Protein AF-A0A2Z2KBT7-F1 (afdb_monomer_lite)

Sequence (99 aa):
MDATEYLEFALAYAKAHQHLVEKEYAAVLETAVQLKNWTERTPLPATGASYTHKEAARLLGVTPEVLRNWERNGLIGIPRGHNQSRIYGDEEITRLRII

pLDDT: mean 89.52, std 7.86, range [63.59, 97.31]

Organism: NCBI:txid414771

Structure (mmCIF, N/CA/C/O backbone):
data_AF-A0A2Z2KBT7-F1
#
_entry.id   AF-A0A2Z2KBT7-F1
#
loop_
_atom_site.group_PDB
_atom_site.id
_atom_site.type_symbol
_atom_site.label_atom_id
_atom_site.label_alt_id
_atom_site.label_comp_id
_atom_site.label_asym_id
_atom_site.label_entity_id
_atom_site.label_seq_id
_atom_site.pdbx_PDB_ins_code
_atom_site.Cartn_x
_atom_site.Cartn_y
_atom_site.Cartn_z
_atom_site.occupancy
_atom_site.B_iso_or_equiv
_atom_site.auth_seq_id
_atom_site.auth_comp_id
_atom_site.auth_asym_id
_atom_site.auth_atom_id
_atom_site.pdbx_PDB_model_num
ATOM 1 N N . MET A 1 1 ? 27.149 7.410 -39.237 1.00 63.59 1 MET A N 1
ATOM 2 C CA . MET A 1 1 ? 25.858 7.053 -38.641 1.00 63.59 1 MET A CA 1
ATOM 3 C C . MET A 1 1 ? 24.845 8.051 -39.143 1.00 63.59 1 MET A C 1
ATOM 5 O O . MET A 1 1 ? 25.005 9.237 -38.864 1.00 63.59 1 MET A O 1
ATOM 9 N N . ASP A 1 2 ? 23.926 7.612 -39.996 1.00 88.12 2 ASP A N 1
ATOM 10 C CA . ASP A 1 2 ? 22.873 8.491 -40.504 1.00 88.12 2 ASP A CA 1
ATOM 11 C C . ASP A 1 2 ? 21.688 8.562 -39.521 1.00 88.12 2 ASP A C 1
ATOM 13 O O . ASP A 1 2 ? 21.667 7.891 -38.486 1.00 88.12 2 ASP A O 1
ATOM 17 N N . ALA A 1 3 ? 20.721 9.432 -39.812 1.00 83.25 3 ALA A N 1
ATOM 18 C CA . ALA A 1 3 ? 19.569 9.656 -38.940 1.00 83.25 3 ALA A CA 1
ATOM 19 C C . ALA A 1 3 ? 18.688 8.403 -38.767 1.00 83.25 3 ALA A C 1
ATOM 21 O O . ALA A 1 3 ? 18.029 8.259 -37.737 1.00 83.25 3 ALA A O 1
ATOM 22 N N . THR A 1 4 ? 18.689 7.501 -39.749 1.00 87.94 4 THR A N 1
ATOM 23 C CA . THR A 1 4 ? 17.922 6.252 -39.725 1.00 87.94 4 THR A CA 1
ATOM 24 C C . THR A 1 4 ? 18.574 5.265 -38.767 1.00 87.94 4 THR A C 1
ATOM 26 O O . THR A 1 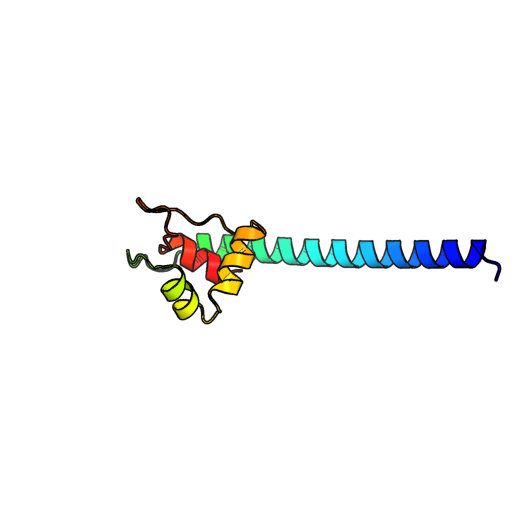4 ? 17.913 4.736 -37.879 1.00 87.94 4 THR A O 1
ATOM 29 N N . GLU A 1 5 ? 19.892 5.108 -38.875 1.00 88.50 5 GLU A N 1
ATOM 30 C CA . GLU A 1 5 ? 20.689 4.236 -38.013 1.00 88.50 5 GLU A CA 1
ATOM 31 C C . GLU A 1 5 ? 20.602 4.683 -36.538 1.00 88.50 5 GLU A C 1
ATOM 33 O O . GLU A 1 5 ? 20.419 3.866 -35.635 1.00 88.50 5 GLU A O 1
ATOM 38 N N . TYR A 1 6 ? 20.616 5.998 -36.278 1.00 90.56 6 TYR A N 1
ATOM 39 C CA . TYR A 1 6 ? 20.407 6.545 -34.931 1.00 90.56 6 TYR A CA 1
ATOM 40 C C . TYR A 1 6 ? 19.007 6.238 -34.369 1.00 90.56 6 TYR A C 1
ATOM 42 O O . TYR A 1 6 ? 18.872 5.877 -33.196 1.00 90.56 6 TYR A O 1
ATOM 50 N N . LEU A 1 7 ? 17.960 6.365 -35.193 1.00 91.06 7 LEU A N 1
ATOM 51 C CA . LEU A 1 7 ? 16.584 6.073 -34.787 1.00 91.06 7 LEU A CA 1
ATOM 52 C C . LEU A 1 7 ? 16.386 4.581 -34.483 1.00 91.06 7 LEU A C 1
ATOM 54 O O . LEU A 1 7 ? 15.718 4.238 -33.506 1.00 91.06 7 LEU A O 1
ATOM 58 N N . GLU A 1 8 ? 16.989 3.700 -35.280 1.00 93.81 8 GLU A N 1
ATOM 59 C CA . GLU A 1 8 ? 16.950 2.253 -35.058 1.00 93.81 8 GLU A CA 1
ATOM 60 C C . GLU A 1 8 ? 17.622 1.863 -33.740 1.00 93.81 8 GLU A C 1
ATOM 62 O O . GLU A 1 8 ? 17.034 1.114 -32.952 1.00 93.81 8 GLU A O 1
ATOM 67 N N . PHE A 1 9 ? 18.798 2.427 -33.441 1.00 94.19 9 PHE A N 1
ATOM 68 C CA . PHE A 1 9 ? 19.461 2.208 -32.156 1.00 94.19 9 PHE A CA 1
ATOM 69 C C . PHE A 1 9 ? 18.627 2.726 -30.984 1.00 94.19 9 PHE A C 1
ATOM 71 O O . PHE A 1 9 ? 18.418 1.995 -30.015 1.00 94.19 9 PHE A O 1
ATOM 78 N N . ALA A 1 10 ? 18.105 3.952 -31.065 1.00 93.62 10 ALA A N 1
ATOM 79 C CA . ALA A 1 10 ? 17.273 4.522 -30.007 1.00 93.62 10 ALA A CA 1
ATOM 80 C C . ALA A 1 10 ? 16.022 3.665 -29.737 1.00 93.62 10 ALA A C 1
ATOM 82 O O . ALA A 1 10 ? 15.685 3.402 -28.580 1.00 93.62 10 ALA A O 1
ATOM 83 N N . LEU A 1 11 ? 15.372 3.166 -30.794 1.00 95.81 11 LEU A N 1
ATOM 84 C CA . LEU A 1 11 ? 14.224 2.269 -30.677 1.00 95.81 11 LEU A CA 1
ATOM 85 C C . LEU A 1 11 ? 14.609 0.918 -30.059 1.00 95.81 11 LEU A C 1
ATOM 87 O O . LEU A 1 11 ? 13.869 0.396 -29.223 1.00 95.81 11 LEU A O 1
ATOM 91 N N . ALA A 1 12 ? 15.753 0.347 -30.445 1.00 96.25 12 ALA A N 1
ATOM 92 C CA . ALA A 1 12 ? 16.254 -0.900 -29.873 1.00 96.25 12 ALA A CA 1
ATOM 93 C C . ALA A 1 12 ? 16.555 -0.754 -28.372 1.00 96.25 12 ALA A C 1
ATOM 95 O O . ALA A 1 12 ? 16.124 -1.592 -27.577 1.00 96.25 12 ALA A O 1
ATOM 96 N N . TYR A 1 13 ? 17.209 0.340 -27.967 1.00 94.94 13 TYR A N 1
ATOM 97 C CA . TYR A 1 13 ? 17.465 0.651 -26.559 1.00 94.94 13 TYR A CA 1
ATOM 98 C C . TYR A 1 13 ? 16.173 0.844 -25.761 1.00 94.94 13 TYR A C 1
ATOM 100 O O . TYR A 1 13 ? 16.038 0.277 -24.677 1.00 94.94 13 TYR A O 1
ATOM 108 N N . ALA A 1 14 ? 15.204 1.589 -26.300 1.00 96.25 14 ALA A N 1
ATOM 109 C CA . ALA A 1 14 ? 13.918 1.802 -25.639 1.00 96.25 14 ALA A CA 1
ATOM 110 C C . ALA A 1 14 ? 13.165 0.479 -25.417 1.00 96.25 14 ALA A C 1
ATOM 112 O O . ALA A 1 14 ? 12.667 0.233 -24.320 1.00 96.25 14 ALA A O 1
ATOM 113 N N . LYS A 1 15 ? 13.146 -0.406 -26.423 1.00 97.31 15 LYS A N 1
ATOM 114 C CA . LYS A 1 15 ? 12.535 -1.742 -26.313 1.00 97.31 15 LYS A CA 1
ATOM 115 C C . LYS A 1 15 ? 13.242 -2.621 -25.283 1.00 97.31 15 LYS A C 1
ATOM 117 O O . LYS A 1 15 ? 12.577 -3.288 -24.496 1.00 97.31 15 LYS A O 1
ATOM 122 N N . ALA A 1 16 ? 14.575 -2.611 -25.261 1.00 96.19 16 ALA A N 1
ATOM 123 C CA . ALA A 1 16 ? 15.345 -3.367 -24.277 1.00 96.19 16 ALA A CA 1
ATOM 124 C C . ALA A 1 16 ? 15.075 -2.874 -22.845 1.00 96.19 16 ALA A C 1
ATOM 126 O O . ALA A 1 16 ? 14.873 -3.683 -21.941 1.00 96.19 16 ALA A O 1
ATOM 127 N N . HIS A 1 17 ? 15.008 -1.554 -22.649 1.00 94.50 17 HIS A N 1
ATOM 128 C CA . HIS A 1 17 ? 14.668 -0.963 -21.358 1.00 94.50 17 HIS A CA 1
ATOM 129 C C . HIS A 1 17 ? 13.230 -1.287 -20.936 1.00 94.50 17 HIS A C 1
ATOM 131 O O . HIS A 1 17 ? 12.998 -1.658 -19.789 1.00 94.50 17 HIS A O 1
ATOM 137 N N . GLN A 1 18 ? 12.262 -1.197 -21.854 1.00 96.44 18 GLN A N 1
ATOM 138 C CA . GLN A 1 18 ? 10.880 -1.596 -21.582 1.00 96.44 18 GLN A CA 1
ATOM 139 C C . GLN A 1 18 ? 10.814 -3.050 -21.104 1.00 96.44 18 GLN A C 1
ATOM 141 O O . GLN A 1 18 ? 10.197 -3.327 -20.080 1.00 96.44 18 GLN A O 1
ATOM 146 N N . HIS A 1 19 ? 11.500 -3.962 -21.795 1.00 95.12 19 HIS A N 1
ATOM 147 C CA . HIS A 1 19 ? 11.521 -5.371 -21.418 1.00 95.12 19 HIS A CA 1
ATOM 148 C C . HIS A 1 19 ? 12.129 -5.605 -20.024 1.00 95.12 19 HIS A C 1
ATOM 150 O O . HIS A 1 19 ? 11.643 -6.442 -19.264 1.00 95.12 19 HIS A O 1
ATOM 156 N N . LEU A 1 20 ? 13.173 -4.849 -19.662 1.00 94.94 20 LEU A N 1
ATOM 157 C CA . LEU A 1 20 ? 13.760 -4.903 -18.322 1.00 94.94 20 LEU A CA 1
ATOM 158 C C . LEU A 1 20 ? 12.742 -4.487 -17.251 1.00 94.94 20 LEU A C 1
ATOM 160 O O . LEU A 1 20 ? 12.543 -5.222 -16.285 1.00 94.94 20 LEU A O 1
ATOM 164 N N . VAL A 1 21 ? 12.057 -3.359 -17.459 1.00 95.38 21 VAL A N 1
ATOM 165 C CA . VAL A 1 21 ? 11.026 -2.855 -16.538 1.00 95.38 21 VAL A CA 1
ATOM 166 C C . VAL A 1 21 ? 9.869 -3.846 -16.404 1.00 95.38 21 VAL A C 1
ATOM 168 O O . VAL A 1 21 ? 9.416 -4.114 -15.295 1.00 95.38 21 VAL A O 1
ATOM 171 N N . GLU A 1 22 ? 9.409 -4.434 -17.510 1.00 95.31 22 GLU A N 1
ATOM 172 C CA . GLU A 1 22 ? 8.351 -5.453 -17.501 1.00 95.31 22 GLU A CA 1
ATOM 173 C C . GLU A 1 22 ? 8.754 -6.686 -16.681 1.00 95.31 22 GLU A C 1
ATOM 175 O O . GLU A 1 22 ? 7.953 -7.205 -15.899 1.00 95.31 22 GLU A O 1
ATOM 180 N N . LYS A 1 23 ? 10.009 -7.132 -16.809 1.00 94.62 23 LYS A N 1
ATOM 181 C CA . LYS A 1 23 ? 10.540 -8.268 -16.050 1.00 94.62 23 LYS A CA 1
ATOM 182 C C . LYS A 1 23 ? 10.631 -7.969 -14.553 1.00 94.62 23 LYS A C 1
ATOM 184 O O . LYS A 1 23 ? 10.232 -8.802 -13.741 1.00 94.62 23 LYS A O 1
ATOM 189 N N . GLU A 1 24 ? 11.153 -6.802 -14.184 1.00 91.62 24 GLU A N 1
ATOM 190 C CA . GLU A 1 24 ? 11.228 -6.372 -12.784 1.00 91.62 24 GLU A CA 1
ATOM 191 C C . GLU A 1 24 ? 9.831 -6.249 -12.172 1.00 91.62 24 GLU A C 1
ATOM 193 O O . GLU A 1 24 ? 9.584 -6.754 -11.077 1.00 91.62 24 GLU A O 1
ATOM 198 N N . TYR A 1 25 ? 8.890 -5.662 -12.914 1.00 88.31 25 TYR A N 1
ATOM 199 C CA . TYR A 1 25 ? 7.503 -5.532 -12.484 1.00 88.31 25 TYR A CA 1
ATOM 200 C C . TYR A 1 25 ? 6.843 -6.896 -12.242 1.00 88.31 25 TYR A C 1
ATOM 202 O O . TYR A 1 25 ? 6.195 -7.093 -11.213 1.00 88.31 25 TYR A O 1
ATOM 210 N N . ALA A 1 26 ? 7.059 -7.865 -13.136 1.00 89.75 26 ALA A N 1
ATOM 211 C CA . ALA A 1 26 ? 6.556 -9.225 -12.964 1.00 89.75 26 ALA A CA 1
ATOM 212 C C . ALA A 1 26 ? 7.118 -9.903 -11.699 1.00 89.75 26 ALA A C 1
ATOM 214 O O . ALA A 1 26 ? 6.356 -10.500 -10.937 1.00 89.75 26 ALA A O 1
ATOM 215 N N . ALA A 1 27 ? 8.421 -9.764 -11.431 1.00 86.62 27 ALA A N 1
ATOM 216 C CA . ALA A 1 27 ? 9.057 -10.333 -10.240 1.00 86.62 27 ALA A CA 1
ATOM 217 C C . ALA A 1 27 ? 8.547 -9.694 -8.933 1.00 86.62 27 ALA A C 1
ATOM 219 O O . ALA A 1 27 ? 8.329 -10.385 -7.931 1.00 86.62 27 ALA A O 1
ATOM 220 N N . VAL A 1 28 ? 8.310 -8.378 -8.941 1.00 86.62 28 VAL A N 1
ATOM 221 C CA . VAL A 1 28 ? 7.719 -7.660 -7.801 1.00 86.62 28 VAL A CA 1
ATOM 222 C C . VAL A 1 28 ? 6.290 -8.134 -7.546 1.00 86.62 28 VAL A C 1
ATOM 224 O O . VAL A 1 28 ? 5.939 -8.407 -6.399 1.00 86.62 28 VAL A O 1
ATOM 227 N N . LEU A 1 29 ? 5.476 -8.288 -8.596 1.00 85.25 29 LEU A N 1
ATOM 228 C CA . LEU A 1 29 ? 4.110 -8.797 -8.468 1.00 85.25 29 LEU A CA 1
ATOM 229 C C . LEU A 1 29 ? 4.073 -10.218 -7.903 1.00 85.25 29 LEU A C 1
ATOM 231 O O . LEU A 1 29 ? 3.285 -10.488 -6.998 1.00 85.25 29 LEU A O 1
ATOM 235 N N . GLU A 1 30 ? 4.932 -11.113 -8.392 1.00 86.38 30 GLU A N 1
ATOM 236 C CA . GLU A 1 30 ? 5.042 -12.471 -7.857 1.00 86.38 30 GLU A CA 1
ATOM 237 C C . GLU A 1 30 ? 5.366 -12.451 -6.356 1.00 86.38 30 GLU A C 1
ATOM 239 O O . GLU A 1 30 ? 4.678 -13.090 -5.556 1.00 86.38 30 GLU A O 1
ATOM 244 N N . THR A 1 31 ? 6.359 -11.653 -5.960 1.00 84.81 31 THR A N 1
ATOM 245 C CA . THR A 1 31 ? 6.768 -11.506 -4.556 1.00 84.81 31 THR A CA 1
ATOM 246 C C . THR A 1 31 ? 5.632 -10.952 -3.692 1.00 84.81 31 THR A C 1
ATOM 248 O O . THR A 1 31 ? 5.352 -11.480 -2.614 1.00 84.81 31 THR A O 1
ATOM 251 N N . ALA A 1 32 ? 4.923 -9.929 -4.176 1.00 83.75 32 ALA A N 1
ATOM 252 C CA . ALA A 1 32 ? 3.784 -9.341 -3.478 1.00 83.75 32 ALA A CA 1
ATOM 253 C C . ALA A 1 32 ? 2.641 -10.354 -3.285 1.00 83.75 32 ALA A C 1
ATOM 255 O O . ALA A 1 32 ? 2.038 -10.414 -2.211 1.00 83.75 32 ALA A O 1
ATOM 256 N N . VAL A 1 33 ? 2.367 -11.195 -4.291 1.00 84.19 33 VAL A N 1
ATOM 257 C CA . VAL A 1 33 ? 1.374 -12.279 -4.201 1.00 84.19 33 VAL A CA 1
ATOM 258 C C . VAL A 1 33 ? 1.786 -13.317 -3.158 1.00 84.19 33 VAL A C 1
ATOM 260 O O . VAL A 1 33 ? 0.956 -13.731 -2.347 1.00 84.19 33 VAL A O 1
ATOM 263 N N . GLN A 1 34 ? 3.054 -13.731 -3.139 1.00 84.12 34 GLN A N 1
ATOM 264 C CA . GLN A 1 34 ? 3.554 -14.681 -2.143 1.00 84.12 34 GLN A CA 1
ATOM 265 C C . GLN A 1 34 ? 3.434 -14.119 -0.720 1.00 84.12 34 GLN A C 1
ATOM 267 O O . GLN A 1 34 ? 2.944 -14.816 0.173 1.00 84.12 34 GLN A O 1
ATOM 272 N N . LEU A 1 35 ? 3.809 -12.852 -0.521 1.00 82.88 35 LEU A N 1
ATOM 273 C CA . LEU A 1 35 ? 3.707 -12.179 0.772 1.00 82.88 35 LEU A CA 1
ATOM 274 C C . LEU A 1 35 ? 2.245 -12.063 1.228 1.00 82.88 35 LEU A C 1
ATOM 276 O O . LEU A 1 35 ? 1.930 -12.420 2.363 1.00 82.88 35 LEU A O 1
ATOM 280 N N . LYS A 1 36 ? 1.333 -11.682 0.323 1.00 79.75 36 LYS A N 1
ATOM 281 C CA . LYS A 1 36 ? -0.116 -11.685 0.577 1.00 79.75 36 LYS A CA 1
ATOM 282 C C . LYS A 1 36 ? -0.606 -13.059 1.030 1.00 79.75 36 LYS A C 1
ATOM 284 O O . LYS A 1 36 ? -1.205 -13.173 2.097 1.00 79.75 36 LYS A O 1
ATOM 289 N N . ASN A 1 37 ? -0.296 -14.111 0.278 1.00 82.56 37 ASN A N 1
ATOM 290 C CA . ASN A 1 37 ? -0.717 -15.472 0.617 1.00 82.56 37 ASN A CA 1
ATOM 291 C C . ASN A 1 37 ? -0.172 -15.928 1.981 1.00 82.56 37 ASN A C 1
ATOM 293 O O . ASN A 1 37 ? -0.856 -16.641 2.714 1.00 82.56 37 ASN A O 1
ATOM 297 N N . TRP A 1 38 ? 1.053 -15.529 2.336 1.00 79.56 38 TRP A N 1
ATOM 298 C CA . TRP A 1 38 ? 1.626 -15.816 3.651 1.00 79.56 38 TRP A CA 1
ATOM 299 C C . TRP A 1 38 ? 0.860 -15.109 4.779 1.00 79.56 38 TRP A C 1
ATOM 301 O O . TRP A 1 38 ? 0.516 -15.752 5.772 1.00 79.56 38 TRP A O 1
ATOM 311 N N . THR A 1 39 ? 0.519 -13.828 4.605 1.00 72.94 39 THR A N 1
ATOM 312 C CA . THR A 1 39 ? -0.266 -13.084 5.607 1.00 72.94 39 THR A CA 1
ATOM 313 C C . THR A 1 39 ? -1.692 -13.605 5.769 1.00 72.94 39 THR A C 1
ATOM 315 O O . THR A 1 39 ? -2.193 -13.663 6.884 1.00 72.94 39 THR A O 1
ATOM 318 N N . GLU A 1 40 ? -2.337 -14.062 4.694 1.00 73.81 40 GLU A N 1
ATOM 319 C CA . GLU A 1 40 ? -3.692 -14.627 4.764 1.00 73.81 40 GLU A CA 1
ATOM 320 C C . GLU A 1 40 ? -3.721 -15.979 5.491 1.00 73.81 40 GLU A C 1
ATOM 322 O O . GLU A 1 40 ? -4.714 -16.322 6.128 1.00 73.81 40 GLU A O 1
ATOM 327 N N . ARG A 1 41 ? -2.620 -16.743 5.443 1.00 74.69 41 ARG A N 1
ATOM 328 C CA . ARG A 1 41 ? -2.477 -18.003 6.195 1.00 74.69 41 ARG A CA 1
ATOM 329 C C . ARG A 1 41 ? -2.230 -17.787 7.685 1.00 74.69 41 ARG A C 1
ATOM 331 O O . ARG A 1 41 ? -2.541 -18.674 8.475 1.00 74.69 41 ARG A O 1
ATOM 338 N N . THR A 1 42 ? -1.671 -16.639 8.059 1.00 67.56 42 THR A N 1
ATOM 339 C CA . THR A 1 42 ? -1.414 -16.265 9.456 1.00 67.56 42 THR A CA 1
ATOM 340 C C . THR A 1 42 ? -2.081 -14.924 9.738 1.00 67.56 42 THR A C 1
ATOM 342 O O . THR A 1 42 ? -1.388 -13.904 9.815 1.00 67.56 42 THR A O 1
ATOM 345 N N . PRO A 1 43 ? -3.421 -14.891 9.856 1.00 63.62 43 PRO A N 1
ATOM 346 C CA . PRO A 1 43 ? -4.109 -13.649 10.141 1.00 63.62 43 PRO A CA 1
ATOM 347 C C . PRO A 1 43 ? -3.598 -13.087 11.467 1.00 63.62 43 PRO A C 1
ATOM 349 O O . PRO A 1 43 ? -3.454 -13.804 12.463 1.00 63.62 43 PRO A O 1
ATOM 352 N N . LEU A 1 44 ? -3.301 -11.789 11.469 1.00 66.12 44 LEU A N 1
ATOM 353 C CA . LEU A 1 44 ? -3.031 -11.078 12.709 1.00 66.12 44 LEU A CA 1
ATOM 354 C C . LEU A 1 44 ? -4.271 -11.183 13.612 1.00 66.12 44 LEU A C 1
ATOM 356 O O . LEU A 1 44 ? -5.392 -11.243 13.098 1.00 66.12 44 LEU A O 1
ATOM 360 N N . PRO A 1 45 ? -4.101 -11.206 14.944 1.00 68.31 45 PRO A N 1
ATOM 361 C CA . PRO A 1 45 ? -5.233 -11.237 15.858 1.00 68.31 45 PRO A CA 1
ATOM 362 C C . PRO A 1 45 ? -6.187 -10.080 15.547 1.00 68.31 45 PRO A C 1
ATOM 364 O O . PRO A 1 45 ? -5.771 -8.921 15.575 1.00 68.31 45 PRO A O 1
ATOM 367 N N . ALA A 1 46 ? -7.446 -10.402 15.244 1.00 75.06 46 ALA A N 1
ATOM 368 C CA . ALA A 1 46 ? -8.469 -9.398 14.996 1.00 75.06 46 ALA A CA 1
ATOM 369 C C . ALA A 1 46 ? -8.711 -8.602 16.282 1.00 75.06 46 ALA A C 1
ATOM 371 O O . ALA A 1 46 ? -9.048 -9.165 17.327 1.00 75.06 46 ALA A O 1
ATOM 372 N N . THR A 1 47 ? -8.502 -7.294 16.212 1.00 81.06 47 THR A N 1
ATOM 373 C CA . THR A 1 47 ? -8.720 -6.382 17.333 1.00 81.06 47 THR A CA 1
ATOM 374 C C . THR A 1 47 ? -10.169 -5.905 17.390 1.00 81.06 47 THR A C 1
ATOM 376 O O . THR A 1 47 ? -10.618 -5.442 18.437 1.00 81.06 47 THR A O 1
ATOM 379 N N . GLY A 1 48 ? -10.903 -6.000 16.272 1.00 83.62 48 GLY A N 1
ATOM 380 C CA . GLY A 1 48 ? -12.231 -5.407 16.113 1.00 83.62 48 GLY A CA 1
ATOM 381 C C . GLY A 1 48 ? -12.206 -3.876 16.060 1.00 83.62 48 GLY A C 1
ATOM 382 O O . GLY A 1 48 ? -13.262 -3.243 16.072 1.00 83.62 48 GLY A O 1
ATOM 383 N N . ALA A 1 49 ? -11.017 -3.266 16.022 1.00 87.81 49 ALA A N 1
ATOM 384 C CA . ALA A 1 49 ? -10.867 -1.827 15.935 1.00 87.81 49 ALA A CA 1
ATOM 385 C C . ALA A 1 49 ? -11.151 -1.335 14.511 1.00 87.81 49 ALA A C 1
ATOM 387 O O . ALA A 1 49 ? -10.838 -1.989 13.517 1.00 87.81 49 ALA A O 1
ATOM 388 N N . SER A 1 50 ? -11.719 -0.136 14.427 1.00 92.31 50 SER A N 1
ATOM 389 C CA . SER A 1 50 ? -11.921 0.588 13.178 1.00 92.31 50 SER A CA 1
ATOM 390 C C . SER A 1 50 ? -11.169 1.906 13.262 1.00 92.31 50 SER A C 1
ATOM 392 O O . SER A 1 50 ? -11.386 2.688 14.187 1.00 92.31 50 SER A O 1
ATOM 394 N N . TYR A 1 51 ? -10.336 2.173 12.265 1.00 94.56 51 TYR A N 1
ATOM 395 C CA . TYR A 1 51 ? -9.526 3.377 12.182 1.00 94.56 51 TYR A CA 1
ATOM 396 C C . TYR A 1 51 ? -10.037 4.305 11.087 1.00 94.56 51 TYR A C 1
ATOM 398 O O . TYR A 1 51 ? -10.460 3.885 10.006 1.00 94.56 51 TYR A O 1
ATOM 406 N N . THR A 1 52 ? -9.943 5.603 11.345 1.00 95.62 52 THR A N 1
ATOM 407 C CA . THR A 1 52 ? -10.039 6.618 10.302 1.00 95.62 52 THR A CA 1
ATOM 408 C C . THR A 1 52 ? -8.791 6.600 9.424 1.00 95.62 52 THR A C 1
ATOM 410 O O . THR A 1 52 ? -7.720 6.131 9.806 1.00 95.62 52 THR A O 1
ATOM 413 N N . HIS A 1 53 ? -8.886 7.228 8.256 1.00 95.81 53 HIS A N 1
ATOM 414 C CA . HIS A 1 53 ? -7.758 7.395 7.341 1.00 95.81 53 HIS A CA 1
ATOM 415 C C . HIS A 1 53 ? -6.495 8.005 7.985 1.00 95.81 53 HIS A C 1
ATOM 417 O O . HIS A 1 53 ? -5.379 7.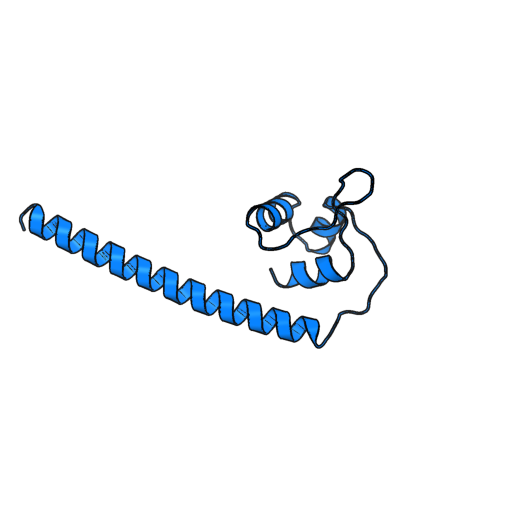614 7.654 1.00 95.81 53 HIS A O 1
ATOM 423 N N . LYS A 1 54 ? -6.651 8.957 8.916 1.00 96.12 54 LYS A N 1
ATOM 424 C CA . LYS A 1 54 ? -5.510 9.572 9.615 1.00 96.12 54 LYS A CA 1
ATOM 425 C C . LYS A 1 54 ? -4.896 8.627 10.649 1.00 96.12 54 LYS A C 1
ATOM 427 O O . LYS A 1 54 ? -3.676 8.583 10.776 1.00 96.12 54 LYS A O 1
ATOM 432 N N . GLU A 1 55 ? -5.727 7.892 11.380 1.00 96.25 55 GLU A N 1
ATOM 433 C CA . GLU A 1 55 ? -5.274 6.925 12.385 1.00 96.25 55 GLU A CA 1
ATOM 434 C C . GLU A 1 55 ? -4.576 5.735 11.734 1.00 96.25 55 GLU A C 1
ATOM 436 O O . GLU A 1 55 ? -3.496 5.363 12.181 1.00 96.25 55 GLU A O 1
ATOM 441 N N . ALA A 1 56 ? -5.123 5.214 10.632 1.00 96.00 56 ALA A N 1
ATOM 442 C CA . ALA A 1 56 ? -4.498 4.153 9.850 1.00 96.00 56 ALA A CA 1
ATOM 443 C C . ALA A 1 56 ? -3.110 4.573 9.339 1.00 96.00 56 ALA A C 1
ATOM 445 O O . ALA A 1 56 ? -2.142 3.837 9.510 1.00 96.00 56 ALA A O 1
ATOM 446 N N . ALA A 1 57 ? -2.978 5.788 8.790 1.00 96.69 57 ALA A N 1
ATOM 447 C CA . ALA A 1 57 ? -1.688 6.309 8.331 1.00 96.69 57 ALA A CA 1
ATOM 448 C C . ALA A 1 57 ? -0.669 6.386 9.479 1.00 96.69 57 ALA A C 1
ATOM 450 O O . ALA A 1 57 ? 0.467 5.936 9.344 1.00 96.69 57 ALA A O 1
ATOM 451 N N . ARG A 1 58 ? -1.107 6.887 10.642 1.00 96.44 58 ARG A N 1
ATOM 452 C CA . ARG A 1 58 ? -0.277 6.961 11.849 1.00 96.44 58 ARG A CA 1
ATOM 453 C C . ARG A 1 58 ? 0.157 5.579 12.335 1.00 96.44 58 ARG A C 1
ATOM 455 O O . ARG A 1 58 ? 1.318 5.412 12.685 1.00 96.44 58 ARG A O 1
ATOM 462 N N . LEU A 1 59 ? -0.760 4.613 12.348 1.00 94.00 59 LEU A N 1
ATOM 463 C CA . LEU A 1 59 ? -0.501 3.233 12.762 1.00 94.00 59 LEU A CA 1
ATOM 464 C C . LEU A 1 59 ? 0.522 2.542 11.850 1.00 94.00 59 LEU A C 1
ATOM 466 O O . LEU A 1 59 ? 1.352 1.778 12.332 1.00 94.00 59 LEU A O 1
ATOM 470 N N . LEU A 1 60 ? 0.465 2.822 10.548 1.00 92.69 60 LEU A N 1
ATOM 471 C CA . LEU A 1 60 ? 1.350 2.252 9.528 1.00 92.69 60 LEU A CA 1
ATOM 472 C C . LEU A 1 60 ? 2.671 3.023 9.366 1.00 92.69 60 LEU A C 1
ATOM 474 O O . LEU A 1 60 ? 3.539 2.588 8.618 1.00 92.69 60 LEU A O 1
ATOM 478 N N . GLY A 1 61 ? 2.836 4.164 10.043 1.00 94.00 61 GLY A N 1
ATOM 479 C CA . GLY A 1 61 ? 4.037 4.995 9.924 1.00 94.00 61 GLY A CA 1
ATOM 480 C C . GLY A 1 61 ? 4.177 5.710 8.574 1.00 94.00 61 GLY A C 1
ATOM 481 O O . GLY A 1 61 ? 5.282 6.094 8.201 1.00 94.00 61 GLY A O 1
ATOM 482 N N . VAL A 1 62 ? 3.073 5.909 7.847 1.00 95.75 62 VAL A N 1
ATOM 483 C CA . VAL A 1 62 ? 3.044 6.584 6.538 1.00 95.75 62 VAL A CA 1
ATOM 484 C C . VAL A 1 62 ? 2.235 7.878 6.598 1.00 95.75 62 VAL A C 1
ATOM 486 O O . VAL A 1 62 ? 1.512 8.155 7.557 1.00 95.75 62 VAL A O 1
ATOM 489 N N . THR A 1 63 ? 2.329 8.708 5.559 1.00 97.25 63 THR A N 1
ATOM 490 C CA . THR A 1 63 ? 1.466 9.890 5.456 1.00 97.25 63 THR A CA 1
ATOM 491 C C . THR A 1 63 ? 0.068 9.502 4.951 1.00 97.25 63 THR A C 1
ATOM 493 O O . THR A 1 63 ? -0.078 8.538 4.197 1.00 97.25 63 THR A O 1
ATOM 496 N N . PRO A 1 64 ? -0.986 10.272 5.285 1.00 96.81 64 PRO A N 1
ATOM 497 C CA . PRO A 1 64 ? -2.315 10.063 4.705 1.00 96.81 64 PRO A CA 1
ATOM 498 C C . PRO A 1 64 ? -2.322 10.107 3.167 1.00 96.81 64 PRO A C 1
ATOM 500 O O . PRO A 1 64 ? -3.139 9.458 2.521 1.00 96.81 64 PRO A O 1
ATOM 503 N N . GLU A 1 65 ? -1.410 10.866 2.556 1.00 97.19 65 GLU A N 1
ATOM 504 C CA . GLU A 1 65 ? -1.316 10.945 1.096 1.00 97.19 65 GLU A CA 1
ATOM 505 C C . GLU A 1 65 ? -0.818 9.640 0.469 1.00 97.19 65 GLU A C 1
ATOM 507 O O . GLU A 1 65 ? -1.329 9.241 -0.574 1.00 97.19 65 GLU A O 1
ATOM 512 N N . VAL A 1 66 ? 0.095 8.917 1.128 1.00 96.44 66 VAL A N 1
ATOM 513 C CA . VAL A 1 66 ? 0.530 7.587 0.670 1.00 96.44 66 VAL A CA 1
ATOM 514 C C . VAL A 1 66 ? -0.661 6.630 0.589 1.00 96.44 66 VAL A C 1
ATOM 516 O O . VAL A 1 66 ? -0.873 6.006 -0.449 1.00 96.44 66 VAL A O 1
ATOM 519 N N . LEU A 1 67 ? -1.512 6.601 1.621 1.00 96.56 67 LEU A N 1
ATOM 520 C CA . LEU A 1 67 ? -2.724 5.775 1.616 1.00 96.56 67 LEU A CA 1
ATOM 521 C C . LEU A 1 67 ? -3.699 6.160 0.491 1.00 96.56 67 LEU A C 1
ATOM 523 O O . LEU A 1 67 ? -4.305 5.283 -0.125 1.00 96.56 67 LEU A O 1
ATOM 527 N N . ARG A 1 68 ? -3.859 7.461 0.202 1.00 95.19 68 ARG A N 1
ATOM 528 C CA . ARG A 1 68 ? -4.678 7.922 -0.935 1.00 95.19 68 A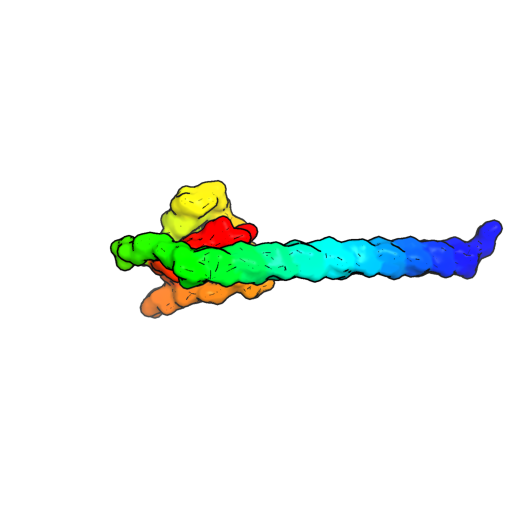RG A CA 1
ATOM 529 C C . ARG A 1 68 ? -4.091 7.485 -2.268 1.00 95.19 68 ARG A C 1
ATOM 531 O O . ARG A 1 68 ? -4.843 7.079 -3.149 1.00 95.19 68 ARG A O 1
ATOM 538 N N . ASN A 1 69 ? -2.774 7.580 -2.419 1.00 96.44 69 ASN A N 1
ATOM 539 C CA . ASN A 1 69 ? -2.091 7.192 -3.644 1.00 96.44 69 ASN A CA 1
ATOM 540 C C . ASN A 1 69 ? -2.268 5.695 -3.921 1.00 96.44 69 ASN A C 1
ATOM 542 O O . ASN A 1 69 ? -2.587 5.317 -5.043 1.00 96.44 69 ASN A O 1
ATOM 546 N N . TRP A 1 70 ? -2.142 4.849 -2.899 1.00 95.69 70 TRP A N 1
ATOM 547 C CA . TRP A 1 70 ? -2.358 3.409 -3.032 1.00 95.69 70 TRP A CA 1
ATOM 548 C C . TRP A 1 70 ? -3.790 3.046 -3.428 1.00 95.69 70 TRP A C 1
ATOM 550 O O . TRP A 1 70 ? -3.977 2.237 -4.334 1.00 95.69 70 TRP A O 1
ATOM 560 N N . GLU A 1 71 ? -4.798 3.669 -2.814 1.00 94.88 71 GLU A N 1
ATOM 561 C CA . GLU A 1 71 ? -6.197 3.460 -3.210 1.00 94.88 71 GLU A CA 1
ATOM 562 C C . GLU A 1 71 ? -6.460 3.967 -4.639 1.00 94.88 71 GLU A C 1
ATOM 564 O O . GLU A 1 71 ? -7.073 3.267 -5.441 1.00 94.88 71 GLU A O 1
ATOM 569 N N . ARG A 1 72 ? -5.949 5.157 -4.996 1.00 95.56 72 ARG A N 1
ATOM 570 C CA . ARG A 1 72 ? -6.097 5.741 -6.341 1.00 95.56 72 ARG A CA 1
ATOM 571 C C . ARG A 1 72 ? -5.454 4.876 -7.425 1.00 95.56 72 ARG A C 1
ATOM 573 O O . ARG A 1 72 ? -6.007 4.769 -8.513 1.00 95.56 72 ARG A O 1
ATOM 580 N N . ASN A 1 73 ? -4.313 4.263 -7.122 1.00 94.00 73 ASN A N 1
ATOM 581 C CA . ASN A 1 73 ? -3.614 3.354 -8.030 1.00 94.00 73 ASN A CA 1
ATOM 582 C C . ASN A 1 73 ? -4.201 1.930 -8.010 1.00 94.00 73 ASN A C 1
ATOM 584 O O . ASN A 1 73 ? -3.669 1.046 -8.674 1.00 94.00 73 ASN A O 1
ATOM 588 N N . GLY A 1 74 ? -5.278 1.688 -7.252 1.00 91.50 74 GLY A N 1
ATOM 589 C CA . GLY A 1 74 ? -5.990 0.411 -7.230 1.00 91.50 74 GLY A CA 1
ATOM 590 C C . GLY A 1 74 ? -5.309 -0.701 -6.426 1.00 91.50 74 GLY A C 1
ATOM 591 O O . GLY A 1 74 ? -5.707 -1.857 -6.547 1.00 91.50 74 GLY A O 1
ATOM 592 N N . LEU A 1 75 ? -4.313 -0.390 -5.587 1.00 89.56 75 LEU A N 1
ATOM 593 C CA . LEU A 1 75 ? -3.609 -1.397 -4.774 1.00 89.56 75 LEU A CA 1
ATOM 594 C C . LEU A 1 75 ? -4.507 -1.979 -3.66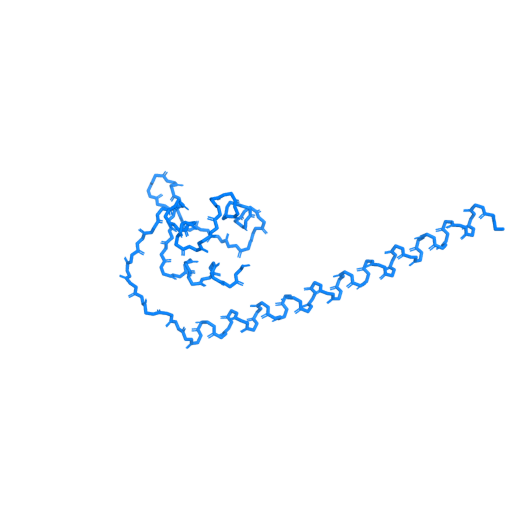8 1.00 89.56 75 LEU A C 1
ATOM 596 O O . LEU A 1 75 ? -4.354 -3.133 -3.242 1.00 89.56 75 LEU A O 1
ATOM 600 N N . ILE A 1 76 ? -5.475 -1.183 -3.215 1.00 92.38 76 ILE A N 1
ATOM 601 C CA . ILE A 1 76 ? -6.469 -1.562 -2.215 1.00 92.38 76 ILE A CA 1
ATOM 602 C C . ILE A 1 76 ? -7.774 -0.786 -2.432 1.00 92.38 76 ILE A C 1
ATOM 604 O O . ILE A 1 76 ? -7.749 0.400 -2.751 1.00 92.38 76 ILE A O 1
ATOM 608 N N . GLY A 1 77 ? -8.915 -1.450 -2.240 1.00 94.19 77 GLY A N 1
ATOM 609 C CA . GLY A 1 77 ? -10.227 -0.806 -2.180 1.00 94.19 77 GLY A CA 1
ATOM 610 C C . GLY A 1 77 ? -10.672 -0.684 -0.729 1.00 94.19 77 GLY A C 1
ATOM 611 O O . GLY A 1 77 ? -10.900 -1.702 -0.087 1.00 94.19 77 GLY A O 1
ATOM 612 N N . ILE A 1 78 ? -10.779 0.541 -0.208 1.00 95.31 78 ILE A N 1
ATOM 613 C CA . ILE A 1 78 ? -11.122 0.767 1.202 1.00 95.31 78 ILE A CA 1
ATOM 614 C C . ILE A 1 78 ? -12.647 0.872 1.379 1.00 95.31 78 ILE A C 1
ATOM 616 O O . ILE A 1 78 ? -13.279 1.676 0.677 1.00 95.31 78 ILE A O 1
ATOM 620 N N . PRO A 1 79 ? -13.254 0.124 2.322 1.00 94.06 79 PRO A N 1
ATOM 621 C CA . PRO A 1 79 ? -14.671 0.243 2.642 1.00 94.06 79 PRO A CA 1
ATOM 622 C C . PRO A 1 79 ? -15.065 1.661 3.067 1.00 94.06 79 PRO A C 1
ATOM 624 O O . PRO A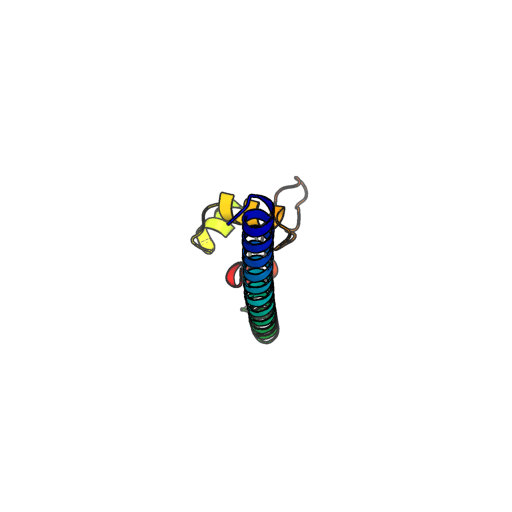 1 79 ? -14.294 2.410 3.677 1.00 94.06 79 PRO A O 1
ATOM 627 N N . ARG A 1 80 ? -16.310 2.038 2.760 1.00 93.25 80 ARG A N 1
ATOM 628 C CA . ARG A 1 80 ? -16.880 3.336 3.136 1.00 93.25 80 ARG A CA 1
ATOM 629 C C . ARG A 1 80 ? -17.981 3.153 4.171 1.00 93.25 80 ARG A C 1
ATOM 631 O O . ARG A 1 80 ? -18.864 2.321 4.000 1.00 93.25 80 ARG A O 1
ATOM 638 N N . GLY A 1 81 ? -17.929 3.961 5.225 1.00 89.12 81 GLY A N 1
ATOM 639 C CA . GLY A 1 81 ? -18.988 4.055 6.224 1.00 89.12 81 GLY A CA 1
ATOM 640 C C . GLY A 1 81 ? -20.193 4.861 5.746 1.00 89.12 81 GLY A C 1
ATOM 641 O O . GLY A 1 81 ? -20.215 5.390 4.635 1.00 89.12 81 GLY A O 1
ATOM 642 N N . HIS A 1 82 ? -21.163 5.034 6.646 1.00 86.25 82 HIS A N 1
ATOM 643 C CA . HIS A 1 82 ? -22.415 5.756 6.390 1.00 86.25 82 HIS A CA 1
ATOM 644 C C . HIS A 1 82 ? -22.210 7.174 5.820 1.00 86.25 82 HIS A C 1
ATOM 646 O O . HIS A 1 82 ? -22.958 7.616 4.954 1.00 86.25 82 HIS A O 1
ATOM 652 N N . ASN A 1 83 ? -21.149 7.871 6.235 1.00 89.56 83 ASN A N 1
ATOM 653 C CA . ASN A 1 83 ? -20.843 9.234 5.781 1.00 89.56 83 ASN A CA 1
ATOM 654 C C . ASN A 1 83 ? -19.831 9.271 4.619 1.00 89.56 83 ASN A C 1
ATOM 656 O O . ASN A 1 83 ? -19.099 10.246 4.469 1.00 89.56 83 ASN A O 1
ATOM 660 N N . GLN A 1 84 ? -19.715 8.186 3.846 1.00 88.81 84 GLN A N 1
ATOM 661 C CA . GLN A 1 84 ? -18.713 7.997 2.782 1.00 88.81 84 GLN A CA 1
ATOM 662 C C . GLN A 1 84 ? -17.244 8.112 3.239 1.00 88.81 84 GLN A C 1
ATOM 664 O O . GLN A 1 84 ? -16.322 8.141 2.419 1.00 88.81 84 GLN A O 1
ATOM 669 N N . SER A 1 85 ? -16.999 8.148 4.549 1.00 90.75 85 SER A N 1
ATOM 670 C CA . SER A 1 85 ? -15.661 8.135 5.127 1.00 90.75 85 SER A CA 1
ATOM 671 C C . SER A 1 85 ? -15.028 6.756 4.972 1.00 90.75 85 SER A C 1
ATOM 673 O O . SER A 1 85 ? -15.694 5.743 5.177 1.00 90.75 85 SER A O 1
ATOM 675 N N . ARG A 1 86 ? -13.730 6.721 4.670 1.00 94.31 86 ARG A N 1
ATOM 676 C CA . ARG A 1 86 ? -12.940 5.484 4.629 1.00 94.31 86 ARG A CA 1
ATOM 677 C C . ARG A 1 86 ? -12.835 4.868 6.021 1.00 94.31 86 ARG A C 1
ATOM 679 O O . ARG A 1 86 ? -12.479 5.583 6.961 1.00 94.31 86 ARG A O 1
ATOM 686 N N . ILE A 1 87 ? -13.118 3.576 6.114 1.00 95.12 87 ILE A N 1
ATOM 687 C CA . ILE A 1 87 ? -13.017 2.771 7.331 1.00 95.12 87 ILE A CA 1
ATOM 688 C C . ILE A 1 87 ? -11.925 1.728 7.119 1.00 95.12 87 ILE A C 1
ATOM 690 O O . ILE A 1 87 ? -11.916 1.060 6.091 1.00 95.12 87 ILE A O 1
ATOM 694 N N . TYR A 1 88 ? -11.012 1.622 8.082 1.00 95.06 88 TYR A N 1
ATOM 695 C CA . TYR A 1 88 ? -9.908 0.668 8.060 1.00 95.06 88 TYR A CA 1
A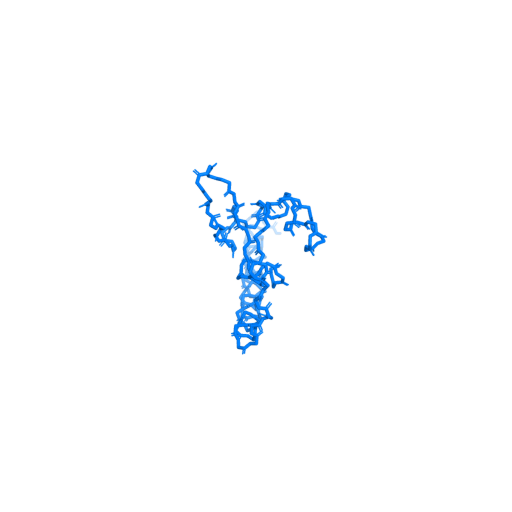TOM 696 C C . TYR A 1 88 ? -10.058 -0.278 9.248 1.00 95.06 88 TYR A C 1
ATOM 698 O O . TYR A 1 88 ? -9.817 0.128 10.384 1.00 95.06 88 TYR A O 1
ATOM 706 N N . GLY A 1 89 ? -10.484 -1.508 8.994 1.00 93.75 89 GLY A N 1
ATOM 707 C CA . GLY A 1 89 ? -10.504 -2.595 9.963 1.00 93.75 89 GLY A CA 1
ATOM 708 C C . GLY A 1 89 ? -9.236 -3.444 9.907 1.00 93.75 89 GLY A C 1
ATOM 709 O O . GLY A 1 89 ? -8.265 -3.123 9.215 1.00 93.75 89 GLY A O 1
ATOM 710 N N . ASP A 1 90 ? -9.254 -4.558 10.635 1.00 90.38 90 ASP A N 1
ATOM 711 C CA . ASP A 1 90 ? -8.112 -5.474 10.734 1.00 90.38 90 ASP A CA 1
ATOM 712 C C . ASP A 1 90 ? -7.655 -6.006 9.358 1.00 90.38 90 ASP A C 1
ATOM 714 O O . ASP A 1 90 ? -6.451 -6.142 9.118 1.00 90.38 90 ASP A O 1
ATOM 718 N N . GLU A 1 91 ? -8.591 -6.255 8.434 1.00 88.62 91 GLU A N 1
ATOM 719 C CA . GLU A 1 91 ? -8.296 -6.717 7.069 1.00 88.62 91 GLU A CA 1
ATOM 720 C C . GLU A 1 91 ? -7.543 -5.650 6.261 1.00 88.62 91 GLU A C 1
ATOM 722 O O . GLU A 1 91 ? -6.468 -5.925 5.717 1.00 88.62 91 GLU A O 1
ATOM 727 N N . GLU A 1 92 ? -8.044 -4.409 6.239 1.00 92.88 92 GLU A N 1
ATOM 728 C CA . GLU A 1 92 ? -7.374 -3.315 5.533 1.00 92.88 92 GLU A CA 1
ATOM 729 C C . GLU A 1 92 ? -5.990 -3.035 6.122 1.00 92.88 92 GLU A C 1
ATOM 731 O O . GLU A 1 92 ? -5.033 -2.867 5.369 1.00 92.88 92 GLU A O 1
ATOM 736 N N . ILE A 1 93 ? -5.856 -3.006 7.453 1.00 92.12 93 ILE A N 1
ATOM 737 C CA . ILE A 1 93 ? -4.564 -2.765 8.112 1.00 92.12 93 ILE A CA 1
ATOM 738 C C . ILE A 1 93 ? -3.569 -3.881 7.799 1.00 92.12 93 ILE A C 1
ATOM 740 O O . ILE A 1 93 ? -2.404 -3.596 7.520 1.00 92.12 93 ILE A O 1
ATOM 744 N N . THR A 1 94 ? -4.008 -5.140 7.806 1.00 88.19 94 THR A N 1
ATOM 745 C CA . THR A 1 94 ? -3.144 -6.276 7.461 1.00 88.19 94 THR A CA 1
ATOM 746 C C . THR A 1 94 ? -2.665 -6.170 6.020 1.00 88.19 94 THR A C 1
ATOM 748 O O . THR A 1 94 ? -1.467 -6.281 5.763 1.00 88.19 94 THR A O 1
ATOM 751 N N . ARG A 1 95 ? -3.569 -5.864 5.084 1.00 88.12 95 ARG A N 1
ATOM 752 C CA . ARG A 1 95 ? -3.216 -5.687 3.674 1.00 88.12 95 ARG A CA 1
ATOM 753 C C . ARG A 1 95 ? -2.275 -4.503 3.446 1.00 88.12 95 ARG A C 1
ATOM 755 O O . ARG A 1 95 ? -1.337 -4.614 2.667 1.00 88.12 95 ARG A O 1
ATOM 762 N N . LEU A 1 96 ? -2.495 -3.385 4.131 1.00 90.94 96 LEU A N 1
ATOM 763 C CA . LEU A 1 96 ? -1.674 -2.178 4.000 1.00 90.94 96 LEU A CA 1
ATOM 764 C C . LEU A 1 96 ? -0.256 -2.318 4.565 1.00 90.94 96 LEU A C 1
ATOM 766 O O . LEU A 1 96 ? 0.590 -1.505 4.227 1.00 90.94 96 LEU A O 1
ATOM 770 N N . ARG A 1 97 ? 0.023 -3.316 5.412 1.00 87.69 97 ARG A N 1
ATOM 771 C CA . ARG A 1 97 ? 1.393 -3.617 5.875 1.00 87.69 97 ARG A CA 1
ATOM 772 C C . ARG A 1 97 ? 2.255 -4.309 4.817 1.00 87.69 97 ARG A C 1
ATOM 774 O O . ARG A 1 97 ? 3.461 -4.423 5.005 1.00 87.69 97 ARG A O 1
ATOM 781 N N . ILE A 1 98 ? 1.623 -4.837 3.774 1.00 84.88 98 ILE A N 1
ATOM 782 C CA . ILE A 1 98 ? 2.257 -5.617 2.703 1.00 84.88 98 ILE A CA 1
ATOM 783 C C . ILE A 1 98 ? 2.598 -4.725 1.507 1.00 84.88 98 ILE A C 1
ATOM 785 O O . ILE A 1 98 ? 3.525 -5.035 0.763 1.00 84.88 98 ILE A O 1
ATOM 789 N N . ILE A 1 99 ? 1.811 -3.662 1.317 1.00 85.19 99 ILE A N 1
ATOM 790 C CA . ILE A 1 99 ? 1.968 -2.652 0.263 1.00 85.19 99 ILE A CA 1
ATOM 791 C C . ILE A 1 99 ? 3.046 -1.653 0.685 1.00 85.19 99 ILE A C 1
ATOM 793 O O . ILE A 1 99 ? 3.885 -1.317 -0.180 1.00 85.19 99 ILE A O 1
#

Foldseek 3Di:
DDPVVVVVVVVVVVVVVVVVVVVVVVVVVVVLVVVVVVCVVPQDPFPVDKDFLCRLCVVLVHHSVVVVVCVVVVVDPFDADPVRTGIAGSVNSSSVNSD

InterPro domains:
  IPR000551 MerR-type HTH domain [PF13411] (51-99)
  IPR000551 MerR-type HTH domain [PR00040] (52-63)
  IPR000551 MerR-type HTH domain [PR00040] (63-76)
  IPR000551 MerR-type HTH domain [PR00040] (86-99)
  IPR000551 MerR-type HTH domain [PS50937] (50-99)
  IPR009061 Putative DNA-binding domain superfamily [SSF46955] (51-99)

Radius of gyration: 20.3 Å; chains: 1; bounding box: 48×29×58 Å

Secondary structure (DSSP, 8-state):
--HHHHHHHHHHHHHHHHHHHHHHHHHHHHHHHHHHHHHHHSPPPP----EEHHHHHHHHTS-HHHHHHHHHTTS----B-TTS-BEE-HHHHHHHTT-